Protein AF-D5BJ07-F1 (afdb_monomer_lite)

Sequence (112 aa):
MNLQNYYKAKQEPEVVVIPKTTYISVLGEGSPGTSIFYKKKKMMIQFSEKLQEVYDRTEEALEDHIVEIFYWYNEAETGFVDIGNFYTSVDLDLLNYRIAIRIPETITKEQI

Secondary structure (DSSP, 8-state):
--THHHHS--SS----PPPP-EEEEEEEES-TTSHHHHHHHHHHHHHHHHHHHHHTTSTT--S---EEEEEE--HHHH----GGGTTTSS-GGG-EEEEEEEE-TT--GGG-

Structure (mmCIF, N/CA/C/O backbone):
data_AF-D5BJ07-F1
#
_entry.id   AF-D5BJ07-F1
#
loop_
_atom_site.group_PDB
_atom_site.id
_atom_site.type_symbol
_atom_site.label_atom_id
_atom_site.label_alt_id
_atom_site.label_comp_id
_atom_site.label_asym_id
_atom_site.label_entity_id
_atom_site.label_seq_id
_atom_site.pdbx_PDB_ins_code
_atom_site.Cartn_x
_atom_site.Cartn_y
_atom_site.Cartn_z
_atom_site.occupancy
_atom_site.B_iso_or_equiv
_atom_site.auth_seq_id
_atom_site.auth_comp_id
_atom_site.auth_asym_id
_atom_site.auth_atom_id
_atom_site.pdbx_PDB_model_num
ATOM 1 N N . MET A 1 1 ? -6.836 -12.627 17.855 1.00 48.94 1 MET A N 1
ATOM 2 C CA . MET A 1 1 ? -5.522 -13.108 17.360 1.00 48.94 1 MET A CA 1
ATOM 3 C C . MET A 1 1 ? -4.608 -11.897 17.318 1.00 48.94 1 MET A C 1
ATOM 5 O O . MET A 1 1 ? -5.067 -10.876 16.841 1.00 48.94 1 MET A O 1
ATOM 9 N N . ASN A 1 2 ? -3.399 -11.957 17.879 1.00 54.22 2 ASN A N 1
ATOM 10 C CA . ASN A 1 2 ? -2.563 -10.764 18.050 1.00 54.22 2 ASN A CA 1
ATOM 11 C C . ASN A 1 2 ? -1.785 -10.445 16.757 1.00 54.22 2 ASN A C 1
ATOM 13 O O . ASN A 1 2 ? -0.870 -11.184 16.394 1.00 54.22 2 ASN A O 1
ATOM 17 N N . LEU A 1 3 ? -2.155 -9.360 16.070 1.00 65.06 3 LEU A N 1
ATOM 18 C CA . LEU A 1 3 ? -1.500 -8.884 14.843 1.00 65.06 3 LEU A CA 1
ATOM 19 C C . LEU A 1 3 ? -0.094 -8.327 15.073 1.00 65.06 3 LEU A C 1
ATOM 21 O O . LEU A 1 3 ? 0.642 -8.140 14.106 1.00 65.06 3 LEU A O 1
ATOM 25 N N . GLN A 1 4 ? 0.326 -8.134 16.329 1.00 63.69 4 GLN A N 1
ATOM 26 C CA . GLN A 1 4 ? 1.675 -7.66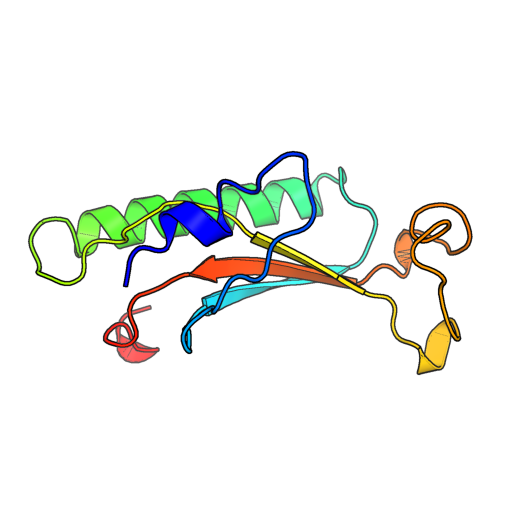0 16.637 1.00 63.69 4 GLN A CA 1
ATOM 27 C C . GLN A 1 4 ? 2.765 -8.517 15.993 1.00 63.69 4 GLN A C 1
ATOM 29 O O . GLN A 1 4 ? 3.809 -7.977 15.648 1.00 63.69 4 GLN A O 1
ATOM 34 N N . ASN A 1 5 ? 2.531 -9.816 15.790 1.00 72.50 5 ASN A N 1
ATOM 35 C CA . ASN A 1 5 ? 3.518 -10.693 15.162 1.00 72.50 5 ASN A CA 1
ATOM 36 C C . ASN A 1 5 ? 3.681 -10.425 13.657 1.00 72.50 5 ASN A C 1
ATOM 38 O O . ASN A 1 5 ? 4.75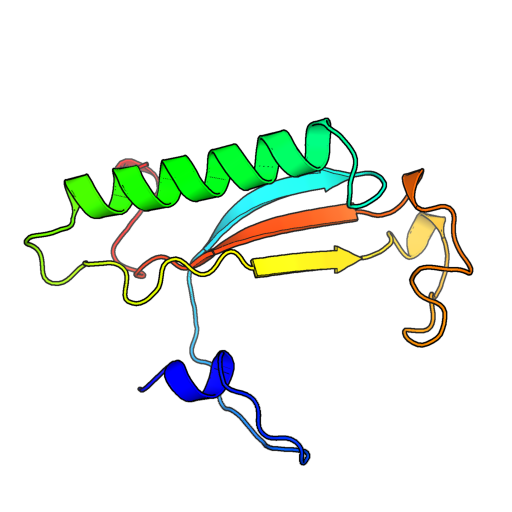4 -10.664 13.122 1.00 72.50 5 ASN A O 1
ATOM 42 N N . TYR A 1 6 ? 2.654 -9.909 12.971 1.00 82.25 6 TYR A N 1
ATOM 43 C CA . TYR A 1 6 ? 2.758 -9.551 11.552 1.00 82.25 6 TYR A CA 1
ATOM 44 C C . TYR A 1 6 ? 3.633 -8.307 11.348 1.00 82.25 6 TYR A C 1
ATOM 46 O O . TYR A 1 6 ? 4.472 -8.276 10.454 1.00 82.25 6 TYR A O 1
ATOM 54 N N . TYR A 1 7 ? 3.489 -7.303 12.217 1.00 83.88 7 TYR A N 1
ATOM 55 C CA . TYR A 1 7 ? 4.232 -6.042 12.113 1.00 83.88 7 TYR A CA 1
ATOM 56 C C . TYR A 1 7 ? 5.586 -6.040 12.844 1.00 83.88 7 TYR A C 1
ATOM 58 O O . TYR A 1 7 ? 6.343 -5.077 12.734 1.00 83.88 7 TYR A O 1
ATOM 66 N N . LYS A 1 8 ? 5.909 -7.099 13.598 1.00 83.69 8 LYS A N 1
ATOM 67 C CA . LYS A 1 8 ? 7.151 -7.231 14.379 1.00 83.69 8 LYS A CA 1
ATOM 68 C C . LYS A 1 8 ? 7.896 -8.509 14.005 1.00 83.69 8 LYS A C 1
ATOM 70 O O . LYS A 1 8 ? 8.113 -9.372 14.855 1.00 83.69 8 LYS A O 1
ATOM 75 N N . ALA A 1 9 ? 8.275 -8.606 12.734 1.00 83.69 9 ALA A N 1
ATOM 76 C CA . ALA A 1 9 ? 9.033 -9.744 12.236 1.00 83.69 9 ALA A CA 1
ATOM 77 C C . ALA A 1 9 ? 10.351 -9.935 13.010 1.00 83.69 9 ALA A C 1
ATOM 79 O O . ALA A 1 9 ? 11.039 -8.966 13.359 1.00 83.69 9 ALA A O 1
ATOM 80 N N . LYS A 1 10 ? 10.716 -11.192 13.262 1.00 86.81 10 LYS A N 1
ATOM 81 C CA . LYS A 1 10 ? 12.021 -11.565 13.824 1.00 86.81 10 LYS A CA 1
ATOM 82 C C . LYS A 1 10 ? 13.139 -11.428 12.786 1.00 86.81 10 LYS A C 1
ATOM 84 O O . LYS A 1 10 ? 12.902 -11.297 11.591 1.00 86.81 10 LYS A O 1
ATOM 89 N N . GLN A 1 11 ? 14.389 -11.495 13.252 1.00 91.06 11 GLN A N 1
ATOM 90 C CA . GLN A 1 11 ? 15.562 -11.535 12.364 1.00 91.06 11 GLN A CA 1
ATOM 91 C C . GLN A 1 11 ? 15.781 -12.904 11.695 1.00 91.06 11 GLN A C 1
ATOM 93 O O . GLN A 1 11 ? 16.613 -13.022 10.800 1.00 91.06 11 GLN A O 1
ATOM 98 N N . GLU A 1 12 ? 15.055 -13.933 12.125 1.00 92.25 12 GLU A N 1
ATOM 99 C CA . GLU A 1 12 ? 15.081 -15.278 11.552 1.00 92.25 12 GLU A CA 1
ATOM 100 C C . GLU A 1 12 ? 13.750 -15.585 10.844 1.00 92.25 12 GLU A C 1
ATOM 102 O O . GLU A 1 12 ? 12.724 -15.020 11.234 1.00 92.25 12 GLU A O 1
ATOM 107 N N . PRO A 1 13 ? 13.733 -16.466 9.822 1.00 91.12 13 PRO A N 1
ATOM 108 C CA . PRO A 1 13 ? 12.498 -16.838 9.140 1.00 91.12 13 PRO A CA 1
ATOM 109 C C . PRO A 1 13 ? 11.458 -17.402 10.110 1.00 91.12 13 PRO A C 1
ATOM 111 O O . PRO A 1 13 ? 11.754 -18.293 10.906 1.00 91.12 13 PRO A O 1
ATOM 114 N N . GLU A 1 14 ? 10.218 -16.932 10.000 1.00 89.19 14 GLU A N 1
ATOM 115 C CA . GLU A 1 14 ? 9.115 -17.400 10.832 1.00 89.19 14 GLU A CA 1
ATOM 116 C C . GLU A 1 14 ? 7.833 -17.613 10.026 1.00 89.19 14 GLU A C 1
ATOM 118 O O . GLU A 1 14 ? 7.595 -16.979 8.997 1.00 89.19 14 GLU A O 1
ATOM 123 N N . VAL A 1 15 ? 6.993 -18.530 10.510 1.00 88.69 15 VAL A N 1
ATOM 124 C CA . VAL A 1 15 ? 5.656 -18.757 9.961 1.00 88.69 15 VAL A CA 1
ATOM 125 C C . VAL A 1 15 ? 4.666 -17.922 10.762 1.00 88.69 15 VAL A C 1
ATOM 127 O O . VAL A 1 15 ? 4.431 -18.191 11.941 1.00 88.69 15 VAL A O 1
ATOM 130 N N . VAL A 1 16 ? 4.056 -16.934 10.109 1.00 87.12 16 VAL A N 1
ATOM 131 C CA . VAL A 1 16 ? 2.975 -16.119 10.676 1.00 87.12 16 VAL A CA 1
ATOM 132 C C . VAL A 1 16 ? 1.675 -16.458 9.960 1.00 87.12 16 VAL A C 1
ATOM 134 O O . VAL A 1 16 ? 1.615 -16.485 8.733 1.00 87.12 16 VAL A O 1
ATOM 137 N N . VAL A 1 17 ? 0.614 -16.705 10.726 1.00 84.06 17 VAL A N 1
ATOM 138 C CA . VAL A 1 17 ? -0.737 -16.868 10.181 1.00 84.06 17 VAL A CA 1
ATOM 139 C C . VAL A 1 17 ? -1.440 -15.520 10.253 1.00 84.06 17 VAL A C 1
ATOM 141 O O . VAL A 1 17 ? -1.661 -14.991 11.342 1.00 84.06 17 VAL A O 1
ATOM 144 N N . ILE A 1 18 ? -1.786 -14.971 9.093 1.00 82.81 18 ILE A N 1
ATOM 145 C CA . ILE A 1 18 ? -2.478 -13.687 8.980 1.00 82.81 18 ILE A CA 1
ATOM 146 C C . ILE A 1 18 ? -3.961 -13.978 8.710 1.00 82.81 18 ILE A C 1
ATOM 148 O O . ILE A 1 18 ? -4.270 -14.676 7.741 1.00 82.81 18 ILE A O 1
ATOM 152 N N . PRO A 1 19 ? -4.894 -13.499 9.553 1.00 78.81 19 PRO A N 1
ATOM 153 C CA . PRO A 1 19 ? -6.318 -13.694 9.313 1.00 78.81 19 PRO A CA 1
ATOM 154 C C . PRO A 1 19 ? -6.789 -12.862 8.114 1.00 78.81 19 PRO A C 1
ATOM 156 O O . PRO A 1 19 ? -6.137 -11.896 7.713 1.00 78.81 19 PRO A O 1
ATOM 159 N N . LYS A 1 20 ? -7.972 -13.198 7.586 1.00 84.94 20 LYS A N 1
ATOM 160 C CA . LYS A 1 20 ? -8.682 -12.352 6.618 1.00 84.94 20 LYS A CA 1
ATOM 161 C C . LYS A 1 20 ? -8.762 -10.914 7.141 1.00 84.94 20 LYS A C 1
ATOM 163 O O . LYS A 1 20 ? -8.947 -10.691 8.338 1.00 84.94 20 LYS A O 1
ATOM 168 N N . THR A 1 21 ? -8.583 -9.952 6.241 1.00 84.06 21 THR A N 1
ATOM 169 C CA . THR A 1 21 ? -8.564 -8.542 6.608 1.00 84.06 21 THR A CA 1
ATOM 170 C C . THR A 1 21 ? -9.184 -7.659 5.533 1.00 84.06 21 THR A C 1
ATOM 172 O O . THR A 1 21 ? -9.122 -7.982 4.345 1.00 84.06 21 THR A O 1
ATOM 175 N N . THR A 1 22 ? -9.737 -6.524 5.958 1.00 88.12 22 THR A N 1
ATOM 176 C CA . THR A 1 22 ? -10.279 -5.481 5.082 1.00 88.12 22 THR A CA 1
ATOM 177 C C . THR A 1 22 ? -9.323 -4.291 5.045 1.00 88.12 22 THR A C 1
ATOM 179 O O . THR A 1 22 ? -8.695 -3.948 6.048 1.00 88.12 22 THR A O 1
ATOM 182 N N . TYR A 1 23 ? -9.208 -3.663 3.875 1.00 90.81 23 TYR A N 1
ATOM 183 C CA . TYR A 1 23 ? -8.352 -2.504 3.647 1.00 90.81 23 TYR A CA 1
ATOM 184 C C . TYR A 1 23 ? -9.131 -1.358 3.009 1.00 90.81 23 TYR A C 1
ATOM 186 O O . TYR A 1 23 ? -9.873 -1.566 2.048 1.00 90.81 23 TYR A O 1
ATOM 194 N N . ILE A 1 24 ? -8.842 -0.136 3.450 1.00 92.31 24 ILE A N 1
ATOM 195 C CA . ILE A 1 24 ? -9.054 1.066 2.640 1.00 92.31 24 ILE A CA 1
ATOM 196 C C . ILE A 1 24 ? -7.742 1.346 1.929 1.00 92.31 24 ILE A C 1
ATOM 198 O O . ILE A 1 24 ? -6.672 1.289 2.536 1.00 92.31 24 ILE A O 1
ATOM 202 N N . SER A 1 25 ? -7.795 1.616 0.628 1.00 95.25 25 SER A N 1
ATOM 203 C CA . SER A 1 25 ? -6.571 1.811 -0.140 1.00 95.25 25 SER A CA 1
ATOM 204 C C . SER A 1 25 ? -6.739 2.727 -1.338 1.00 95.25 25 SER A C 1
ATOM 206 O O . SER A 1 25 ? -7.830 2.880 -1.884 1.00 95.25 25 SER A O 1
ATOM 208 N N . VAL A 1 26 ? -5.618 3.303 -1.765 1.00 97.00 26 VAL A N 1
ATOM 209 C CA . VAL A 1 26 ? -5.507 4.127 -2.965 1.00 97.00 26 VAL A CA 1
ATOM 210 C C . VAL A 1 26 ? -4.421 3.562 -3.874 1.00 97.00 26 VAL A C 1
ATOM 212 O O . VAL A 1 26 ? -3.329 3.206 -3.423 1.00 97.00 26 VAL A O 1
ATOM 215 N N . LEU A 1 27 ? -4.735 3.472 -5.165 1.00 97.81 27 LEU A N 1
ATOM 216 C CA . LEU A 1 27 ? -3.786 3.064 -6.195 1.00 97.81 27 LEU A CA 1
ATOM 217 C C . LEU A 1 27 ? -2.884 4.223 -6.611 1.00 97.81 27 LEU A C 1
ATOM 219 O O . LEU A 1 27 ? -3.253 5.402 -6.545 1.00 97.81 27 LEU A O 1
ATOM 223 N N . GLY A 1 28 ? -1.706 3.885 -7.105 1.00 96.75 28 GLY A N 1
ATOM 224 C CA . GLY A 1 28 ? -0.846 4.799 -7.822 1.00 96.75 28 GLY A CA 1
ATOM 225 C C . GLY A 1 28 ? 0.189 4.083 -8.658 1.00 96.75 28 GLY A C 1
ATOM 226 O O . GLY A 1 28 ? 0.278 2.860 -8.660 1.00 96.75 28 GLY A O 1
ATOM 227 N N . GLU A 1 29 ? 0.942 4.901 -9.366 1.00 96.56 29 GLU A N 1
ATOM 228 C CA . GLU A 1 29 ? 1.988 4.487 -10.279 1.00 96.56 29 GLU A CA 1
ATOM 229 C C . GLU A 1 29 ? 3.186 5.423 -10.121 1.00 96.56 29 GLU A C 1
ATOM 231 O O . GLU A 1 29 ? 3.065 6.524 -9.553 1.00 96.56 29 GLU A O 1
ATOM 236 N N . GLY A 1 30 ? 4.328 4.964 -10.609 1.00 94.19 30 GLY A N 1
ATOM 237 C CA . GLY A 1 30 ? 5.583 5.681 -10.598 1.00 94.19 30 GLY A CA 1
ATOM 238 C C . GLY A 1 30 ? 6.409 5.490 -9.330 1.00 94.19 30 GLY A C 1
ATOM 239 O O . GLY A 1 30 ? 6.021 4.831 -8.358 1.00 94.19 30 GLY A O 1
ATOM 240 N N . SER A 1 31 ? 7.576 6.132 -9.344 1.00 92.31 31 SER A N 1
ATOM 241 C CA . SER A 1 31 ? 8.607 5.941 -8.332 1.00 92.31 31 SER A CA 1
ATOM 242 C C . SER A 1 31 ? 8.154 6.306 -6.903 1.00 92.31 31 SER A C 1
ATOM 244 O O . SER A 1 31 ? 7.558 7.377 -6.675 1.00 92.31 31 SER A O 1
ATOM 246 N N . PRO A 1 32 ? 8.479 5.465 -5.897 1.00 88.88 32 PRO A N 1
ATOM 247 C CA . PRO A 1 32 ? 8.396 5.854 -4.498 1.00 88.88 32 PRO A CA 1
ATOM 248 C C . PRO A 1 32 ? 9.310 7.058 -4.248 1.00 88.88 32 PRO A C 1
ATOM 250 O O . PRO A 1 32 ? 10.447 7.110 -4.704 1.00 88.88 32 PRO A O 1
ATOM 253 N N . GLY A 1 33 ? 8.826 8.049 -3.503 1.00 89.38 33 GLY A N 1
ATOM 254 C CA . GLY A 1 33 ? 9.595 9.266 -3.217 1.00 89.38 33 GLY A CA 1
ATOM 255 C C . GLY A 1 33 ? 9.234 10.478 -4.081 1.00 89.38 33 GLY A C 1
ATOM 256 O O . GLY A 1 33 ? 9.719 11.579 -3.827 1.00 89.38 33 GLY A O 1
ATOM 257 N N . THR A 1 34 ? 8.327 10.321 -5.046 1.00 94.50 34 THR A N 1
ATOM 258 C CA . THR A 1 34 ? 7.729 11.456 -5.761 1.00 94.50 34 THR A CA 1
ATOM 259 C C . THR A 1 34 ? 6.777 12.259 -4.866 1.00 94.50 34 THR A C 1
ATOM 261 O O . THR A 1 34 ? 6.236 11.771 -3.867 1.00 94.50 34 THR A O 1
ATOM 264 N N . SER A 1 35 ? 6.510 13.512 -5.245 1.00 96.19 35 SER A N 1
ATOM 265 C CA . SER A 1 35 ? 5.548 14.371 -4.539 1.00 96.19 35 SER A CA 1
ATOM 266 C C . SER A 1 35 ? 4.134 13.776 -4.528 1.00 96.19 35 SER A C 1
ATOM 268 O O . SER A 1 35 ? 3.431 13.874 -3.522 1.00 96.19 35 SER A O 1
ATOM 270 N N . ILE A 1 36 ? 3.731 13.112 -5.616 1.00 95.50 36 ILE A N 1
ATOM 271 C CA . ILE A 1 36 ? 2.432 12.439 -5.739 1.00 95.50 36 ILE A CA 1
ATOM 272 C C . ILE A 1 36 ? 2.344 11.265 -4.763 1.00 95.50 36 ILE A C 1
ATOM 274 O O . ILE A 1 36 ? 1.354 11.161 -4.033 1.00 95.50 36 ILE A O 1
ATOM 278 N N . PHE A 1 37 ? 3.383 10.429 -4.693 1.00 96.69 37 PHE A N 1
ATOM 279 C CA . PHE A 1 37 ? 3.458 9.328 -3.735 1.00 96.69 37 PHE A CA 1
ATOM 280 C C . PHE A 1 37 ? 3.321 9.835 -2.292 1.00 96.69 37 PHE A C 1
ATOM 282 O O . PHE A 1 37 ? 2.450 9.378 -1.547 1.00 96.69 37 PHE A O 1
ATOM 289 N N . TYR A 1 38 ? 4.110 10.845 -1.904 1.00 96.44 38 TYR A N 1
ATOM 290 C CA . TYR A 1 38 ? 4.042 11.412 -0.554 1.00 96.44 38 TYR A CA 1
ATOM 291 C C . TYR A 1 38 ? 2.699 12.075 -0.251 1.00 96.44 38 TYR A C 1
ATOM 293 O O . TYR A 1 38 ? 2.205 11.967 0.873 1.00 96.44 38 TYR A O 1
ATOM 301 N N . LYS A 1 39 ? 2.069 12.716 -1.242 1.00 97.00 39 LYS A N 1
ATOM 302 C CA . LYS A 1 39 ? 0.727 13.288 -1.091 1.00 97.00 39 LYS A CA 1
ATOM 303 C C . LYS A 1 39 ? -0.310 12.201 -0.809 1.00 97.00 39 LYS A C 1
ATOM 305 O O . LYS A 1 39 ? -1.102 12.365 0.117 1.00 97.00 39 LYS A O 1
ATOM 310 N N . LYS A 1 40 ? -0.282 11.085 -1.546 1.00 97.38 40 LYS A N 1
ATOM 311 C CA . LYS A 1 40 ? -1.178 9.939 -1.309 1.00 97.38 40 LYS A CA 1
ATOM 312 C C . LYS A 1 40 ? -0.920 9.295 0.052 1.00 97.38 40 LYS A C 1
ATOM 314 O O . LYS A 1 40 ? -1.867 9.055 0.792 1.00 97.38 40 LYS A O 1
ATOM 319 N N . LYS A 1 41 ? 0.347 9.093 0.430 1.00 95.94 41 LYS A N 1
ATOM 320 C CA . LYS A 1 41 ? 0.709 8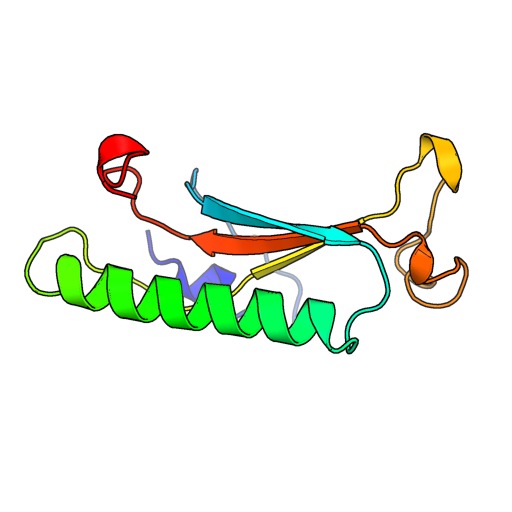.566 1.754 1.00 95.94 41 LYS A CA 1
ATOM 321 C C . LYS A 1 41 ? 0.185 9.462 2.878 1.00 95.94 41 LYS A C 1
ATOM 323 O O . LYS A 1 41 ? -0.464 8.970 3.794 1.00 95.94 41 LYS A O 1
ATOM 328 N N . LYS A 1 42 ? 0.409 10.778 2.787 1.00 96.12 42 LYS A N 1
ATOM 329 C CA . LYS A 1 42 ? -0.089 11.750 3.772 1.00 96.12 42 LYS A CA 1
ATOM 330 C C . LYS A 1 42 ? -1.614 11.741 3.859 1.00 96.12 42 LYS A C 1
ATOM 332 O O . LYS A 1 42 ? -2.148 11.764 4.958 1.00 96.12 42 LYS A O 1
ATOM 337 N N . MET A 1 43 ? -2.301 11.668 2.719 1.00 95.94 43 MET A N 1
ATOM 338 C CA . MET A 1 43 ? -3.759 11.557 2.672 1.00 95.94 43 MET A CA 1
ATOM 339 C C . MET A 1 43 ? -4.256 10.306 3.409 1.00 95.94 43 MET A C 1
ATOM 341 O O . MET A 1 43 ? -5.191 10.413 4.192 1.00 95.94 43 MET A O 1
ATOM 345 N N . MET A 1 44 ? -3.619 9.148 3.206 1.00 95.19 44 MET A N 1
ATOM 346 C CA . MET A 1 44 ? -3.995 7.906 3.894 1.00 95.19 44 MET A CA 1
ATOM 347 C C . MET A 1 44 ? -3.765 7.978 5.408 1.00 95.19 44 MET A C 1
ATOM 349 O O . MET A 1 44 ? -4.607 7.504 6.163 1.00 95.19 44 MET A O 1
ATOM 353 N N . ILE A 1 45 ? -2.674 8.613 5.853 1.00 92.88 45 ILE A N 1
ATOM 354 C CA . ILE A 1 45 ? -2.411 8.858 7.283 1.00 92.88 45 ILE A CA 1
ATOM 355 C C . ILE A 1 45 ? -3.514 9.738 7.878 1.00 92.88 45 ILE A C 1
ATOM 357 O O . ILE A 1 45 ? -4.164 9.340 8.836 1.00 92.88 45 ILE A O 1
ATOM 361 N N . GLN A 1 46 ? -3.789 10.886 7.255 1.00 93.25 46 GLN A N 1
ATOM 362 C CA . GLN A 1 46 ? -4.824 11.815 7.721 1.00 93.25 46 GLN A CA 1
ATOM 363 C C . GLN A 1 46 ? -6.220 11.190 7.715 1.00 93.25 46 GLN A C 1
ATOM 365 O O . GLN A 1 46 ? -7.055 11.513 8.554 1.00 93.25 46 GLN A O 1
ATOM 370 N N . PHE A 1 47 ? -6.496 10.318 6.746 1.00 90.62 47 PHE A N 1
ATOM 371 C CA . PHE A 1 47 ? -7.740 9.568 6.708 1.00 90.62 47 PHE A CA 1
ATOM 372 C C . PHE A 1 47 ? -7.813 8.570 7.870 1.00 90.62 47 PHE A C 1
ATOM 374 O O . PHE A 1 47 ? -8.838 8.513 8.535 1.00 90.62 47 PHE A O 1
ATOM 381 N N . SER A 1 48 ? -6.734 7.831 8.152 1.00 88.38 48 SER 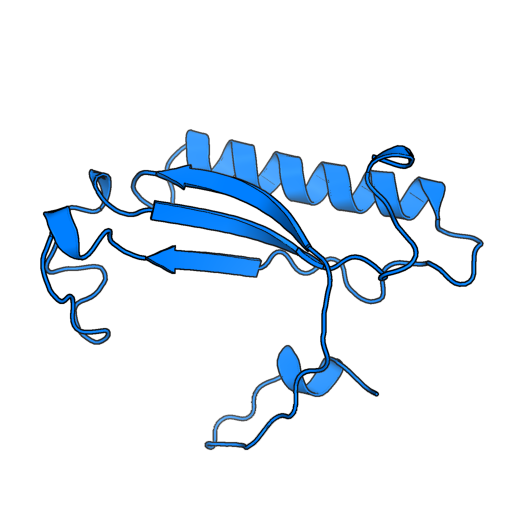A N 1
ATOM 382 C CA . SER A 1 48 ? -6.673 6.902 9.289 1.00 88.38 48 SER A CA 1
ATOM 383 C C . SER A 1 48 ? -6.885 7.611 10.628 1.00 88.38 48 SER A C 1
ATOM 385 O O . SER A 1 48 ? -7.662 7.128 11.444 1.00 88.38 48 SER A O 1
ATOM 387 N N . GLU A 1 49 ? -6.260 8.775 10.821 1.00 88.25 49 GLU A N 1
ATOM 388 C CA . GLU A 1 49 ? -6.434 9.614 12.016 1.00 88.25 49 GLU A CA 1
ATOM 389 C C . GLU A 1 49 ? -7.895 10.057 12.182 1.00 88.25 49 GLU A C 1
ATOM 391 O O . GLU A 1 49 ? -8.483 9.888 13.245 1.00 88.25 49 GLU A O 1
ATOM 396 N N . LYS A 1 50 ? -8.525 10.556 11.113 1.00 87.94 50 LYS A N 1
ATOM 397 C CA . LYS A 1 50 ? -9.939 10.959 11.154 1.00 87.94 50 LYS A CA 1
ATOM 398 C C . LYS A 1 50 ? -10.883 9.789 11.379 1.00 87.94 50 LYS A C 1
ATOM 400 O O . LYS A 1 50 ? -11.880 9.935 12.076 1.00 87.94 50 LYS A O 1
ATOM 405 N N . LEU A 1 51 ? -10.595 8.644 10.763 1.00 85.31 51 LEU A N 1
ATOM 406 C CA . LEU A 1 51 ? -11.373 7.432 10.973 1.00 85.31 51 LEU A CA 1
ATOM 407 C C . LEU A 1 51 ? -11.308 7.052 12.455 1.00 85.31 51 LEU A C 1
ATOM 409 O O . LEU A 1 51 ? -12.343 6.840 13.072 1.00 85.31 51 LEU A O 1
ATOM 413 N N . GLN A 1 52 ? -10.119 7.089 13.057 1.00 82.31 52 GLN A N 1
ATOM 414 C CA . GLN A 1 52 ? -9.956 6.856 14.488 1.00 82.31 52 GLN A CA 1
ATOM 415 C C . GLN A 1 52 ? -10.809 7.798 15.333 1.00 82.31 52 GLN A C 1
ATOM 417 O O . GLN A 1 52 ? -11.549 7.315 16.177 1.00 82.31 52 GLN A O 1
ATOM 422 N N . GLU A 1 53 ? -10.780 9.108 15.073 1.00 83.50 53 GLU A N 1
ATOM 423 C CA . GLU A 1 53 ? -11.586 10.090 15.818 1.00 83.50 53 GLU A CA 1
ATOM 424 C C . GLU A 1 53 ? -13.089 9.755 15.811 1.00 83.50 53 GLU A C 1
ATOM 426 O O . GLU A 1 53 ? -13.782 9.984 16.804 1.00 83.50 53 GLU A O 1
ATOM 431 N N . VAL A 1 54 ? -13.598 9.194 14.707 1.00 80.12 54 VAL A N 1
ATOM 432 C CA . VAL A 1 54 ? -15.003 8.773 14.579 1.00 80.12 54 VAL A CA 1
ATOM 433 C C . VAL A 1 54 ? -15.298 7.520 15.412 1.00 80.12 54 VAL A C 1
ATOM 435 O O . VAL A 1 54 ? -16.376 7.426 16.002 1.00 80.12 54 VAL A O 1
ATOM 438 N N . TYR A 1 55 ? -14.352 6.581 15.496 1.00 77.19 55 TYR A N 1
ATOM 439 C CA . TYR A 1 55 ? -14.541 5.271 16.135 1.00 77.19 55 TYR A CA 1
ATOM 440 C C . TYR A 1 55 ? -13.912 5.142 17.533 1.00 77.19 55 TYR A C 1
ATOM 442 O O . TYR A 1 55 ? -14.108 4.113 18.183 1.00 77.19 55 TYR A O 1
ATOM 450 N N . ASP A 1 56 ? -13.247 6.185 18.045 1.00 65.75 56 ASP A N 1
ATOM 451 C CA . ASP A 1 56 ? -12.373 6.196 19.239 1.00 65.75 56 ASP A CA 1
ATOM 452 C C . ASP A 1 56 ? -13.060 5.878 20.586 1.00 65.75 56 ASP A C 1
ATOM 454 O O . ASP A 1 56 ? -12.485 6.024 21.664 1.00 65.75 56 ASP A O 1
ATOM 458 N N . ARG A 1 57 ? -14.332 5.473 20.560 1.00 56.50 57 ARG A N 1
ATOM 459 C CA . ARG A 1 57 ? -15.147 5.117 21.735 1.00 56.50 57 ARG A CA 1
ATOM 460 C C . ARG A 1 57 ? -16.072 3.928 21.480 1.00 56.50 57 ARG A C 1
ATOM 462 O O . ARG A 1 57 ? -17.062 3.751 22.187 1.00 56.50 57 ARG A O 1
ATOM 469 N N . THR A 1 58 ? -15.763 3.139 20.460 1.00 60.09 58 THR A N 1
ATOM 470 C CA . THR A 1 58 ? -16.506 1.941 20.063 1.00 60.09 58 THR A CA 1
ATOM 471 C C . THR A 1 58 ? -15.591 0.719 20.155 1.00 60.09 58 THR A C 1
ATOM 473 O O . THR A 1 58 ? -14.371 0.860 20.225 1.00 60.09 58 THR A O 1
ATOM 476 N N . GLU A 1 59 ? -16.151 -0.491 20.130 1.00 57.44 59 GLU A N 1
ATOM 477 C CA . GLU A 1 59 ? -15.367 -1.737 20.009 1.00 57.44 59 GLU A CA 1
ATOM 478 C C . GLU A 1 59 ? -14.607 -1.842 18.661 1.00 57.44 59 GLU A C 1
ATOM 480 O O . GLU A 1 59 ? -13.910 -2.821 18.418 1.00 57.44 59 GLU A O 1
ATOM 485 N N . GLU A 1 60 ? -14.724 -0.829 17.792 1.00 60.78 60 GLU A N 1
ATOM 486 C CA . GLU A 1 60 ? -14.220 -0.777 16.415 1.00 60.78 60 GLU A CA 1
ATOM 487 C C . GLU A 1 60 ? -12.996 0.142 16.253 1.00 60.78 60 GLU A C 1
ATOM 489 O O . GLU A 1 60 ? -12.638 0.513 15.134 1.00 60.78 60 GLU A O 1
ATOM 494 N N . ALA A 1 61 ? -12.351 0.537 17.356 1.00 61.69 61 ALA A N 1
ATOM 495 C CA . ALA A 1 61 ? -11.110 1.308 17.312 1.00 61.69 61 ALA A CA 1
ATOM 496 C C . ALA A 1 61 ? -10.056 0.598 16.438 1.00 61.69 61 ALA A C 1
ATOM 498 O O . ALA A 1 61 ? -9.892 -0.624 16.516 1.00 61.69 61 ALA A O 1
ATOM 499 N N . LEU A 1 62 ? -9.330 1.349 15.601 1.00 66.25 62 LEU A N 1
ATOM 500 C CA . LEU A 1 62 ? -8.277 0.761 14.775 1.00 66.25 62 LEU A CA 1
ATOM 501 C C . LEU A 1 62 ? -7.150 0.280 15.696 1.00 66.25 62 LEU A C 1
ATOM 503 O O . LEU A 1 62 ? -6.624 1.053 16.493 1.00 66.25 62 LEU A O 1
ATOM 507 N N . GLU A 1 63 ? -6.778 -0.999 15.587 1.00 62.84 63 GLU A N 1
ATOM 508 C CA . GLU A 1 63 ? -5.724 -1.576 16.434 1.00 62.84 63 GLU A CA 1
ATOM 509 C C . GLU A 1 63 ? -4.344 -0.957 16.148 1.00 62.84 63 GLU A C 1
ATOM 511 O O . GLU A 1 63 ? -3.534 -0.867 17.064 1.00 62.84 63 GLU A O 1
ATOM 516 N N . ASP A 1 64 ? -4.087 -0.502 14.913 1.00 67.38 64 ASP A N 1
ATOM 517 C CA . ASP A 1 64 ? -2.802 0.066 14.489 1.00 67.38 64 ASP A CA 1
ATOM 518 C C . ASP A 1 64 ? -2.960 1.034 13.289 1.00 67.38 64 ASP A C 1
ATOM 520 O O . ASP A 1 64 ? -3.599 0.709 12.288 1.00 67.38 64 ASP A O 1
ATOM 524 N N . HIS A 1 65 ? -2.302 2.204 13.327 1.00 74.56 65 HIS A N 1
ATOM 525 C CA . HIS A 1 65 ? -2.259 3.193 12.223 1.00 74.56 65 HIS A CA 1
ATOM 526 C C . HIS A 1 65 ? -1.186 2.883 11.166 1.00 74.56 65 HIS A C 1
ATOM 528 O O . HIS A 1 65 ? -0.537 3.778 10.612 1.00 74.56 65 HIS A O 1
ATOM 534 N N . ILE A 1 66 ? -0.932 1.601 10.916 1.00 86.75 66 ILE A N 1
ATOM 535 C CA . ILE A 1 66 ? 0.152 1.188 10.029 1.00 86.75 66 ILE A CA 1
ATOM 536 C C . ILE A 1 66 ? -0.286 1.369 8.575 1.00 86.75 66 ILE A C 1
ATOM 538 O O . ILE A 1 66 ? -1.273 0.797 8.116 1.00 86.75 66 ILE A O 1
ATOM 542 N N . VAL A 1 67 ? 0.483 2.175 7.842 1.00 91.69 67 VAL A N 1
ATOM 543 C CA . VAL A 1 67 ? 0.341 2.321 6.393 1.00 91.69 67 VAL A CA 1
ATOM 544 C C . VAL A 1 67 ? 1.167 1.242 5.710 1.00 91.69 67 VAL A C 1
ATOM 546 O O . VAL A 1 67 ? 2.398 1.272 5.753 1.00 91.69 67 VAL A O 1
ATOM 549 N N . GLU A 1 68 ? 0.483 0.326 5.040 1.00 92.81 68 GLU A N 1
ATOM 550 C CA . GLU A 1 68 ? 1.088 -0.711 4.212 1.00 92.81 68 GLU A CA 1
ATOM 551 C C . GLU A 1 68 ? 1.187 -0.220 2.765 1.00 92.81 68 GLU A C 1
ATOM 553 O O . GLU A 1 68 ? 0.317 0.505 2.272 1.00 92.81 68 GLU A O 1
ATOM 558 N N . ILE A 1 69 ? 2.266 -0.590 2.075 1.00 95.62 69 ILE A N 1
ATOM 559 C CA . ILE A 1 69 ? 2.442 -0.261 0.661 1.00 95.62 69 ILE A CA 1
ATOM 560 C C . ILE A 1 69 ? 2.845 -1.519 -0.087 1.00 95.62 69 ILE A C 1
ATOM 562 O O . ILE A 1 69 ? 3.883 -2.113 0.195 1.00 95.62 69 ILE A O 1
ATOM 566 N N . PHE A 1 70 ? 2.013 -1.899 -1.047 1.00 94.88 70 PHE A N 1
ATOM 567 C CA . PHE A 1 70 ? 2.249 -3.036 -1.925 1.00 94.88 70 PHE A CA 1
ATOM 568 C C . PHE A 1 70 ? 2.734 -2.517 -3.268 1.00 94.88 70 PHE A C 1
ATOM 570 O O . PHE A 1 70 ? 2.103 -1.617 -3.820 1.00 94.88 70 PHE A O 1
ATOM 577 N N . TYR A 1 71 ? 3.820 -3.085 -3.782 1.00 95.69 71 TYR A N 1
ATOM 578 C CA . TYR A 1 71 ? 4.433 -2.708 -5.052 1.00 95.69 71 TYR A CA 1
ATOM 579 C C . TYR A 1 71 ? 4.394 -3.884 -6.020 1.00 95.69 71 TYR A C 1
ATOM 581 O O . TYR A 1 71 ? 4.609 -5.023 -5.608 1.00 95.69 71 TYR A O 1
ATOM 589 N N . TRP A 1 72 ? 4.140 -3.615 -7.296 1.00 95.88 72 TRP A N 1
ATOM 590 C CA . TRP A 1 72 ? 4.229 -4.620 -8.352 1.00 95.88 72 TRP A CA 1
ATOM 591 C C . TRP A 1 72 ? 4.492 -3.962 -9.706 1.00 95.88 72 TRP A C 1
ATOM 593 O O . TRP A 1 72 ? 4.211 -2.781 -9.902 1.00 95.88 72 TRP A O 1
ATOM 603 N N . TYR A 1 73 ? 4.989 -4.748 -10.655 1.00 95.81 73 TYR A N 1
ATOM 604 C CA . TYR A 1 73 ? 4.945 -4.401 -12.072 1.00 95.81 73 TYR A CA 1
ATOM 605 C C . TYR A 1 73 ? 3.861 -5.222 -12.759 1.00 95.81 73 TYR A C 1
ATOM 607 O O . TYR A 1 73 ? 3.552 -6.338 -12.333 1.00 95.81 73 TYR A O 1
ATOM 615 N N . ASN A 1 74 ? 3.258 -4.666 -13.808 1.00 94.94 74 ASN A N 1
ATOM 616 C CA . ASN A 1 74 ? 2.349 -5.428 -14.649 1.00 94.94 74 ASN A CA 1
ATOM 617 C C . ASN A 1 74 ? 3.169 -6.395 -15.514 1.00 94.94 74 ASN A C 1
ATOM 619 O O . ASN A 1 74 ? 3.808 -5.977 -16.475 1.00 94.94 74 ASN A O 1
ATOM 623 N N . GLU A 1 75 ? 3.134 -7.688 -15.188 1.00 93.88 75 GLU A N 1
ATOM 624 C CA . GLU A 1 75 ? 3.913 -8.716 -15.891 1.00 93.88 75 GLU A CA 1
ATOM 625 C C . GLU A 1 75 ? 3.611 -8.760 -17.399 1.00 93.88 75 GLU A C 1
ATOM 627 O O . GLU A 1 75 ? 4.506 -9.037 -18.194 1.00 93.88 75 GLU A O 1
ATOM 632 N N . ALA A 1 76 ? 2.388 -8.412 -17.820 1.00 95.06 76 ALA A N 1
ATOM 633 C CA . ALA A 1 76 ? 2.039 -8.331 -19.239 1.00 95.06 76 ALA A CA 1
ATOM 634 C C . ALA A 1 76 ? 2.794 -7.215 -19.992 1.00 95.06 76 ALA A C 1
ATOM 636 O O . ALA A 1 76 ? 2.938 -7.294 -21.210 1.00 95.06 76 ALA A O 1
ATOM 637 N N . GLU A 1 77 ? 3.265 -6.185 -19.284 1.00 93.44 77 GLU A N 1
ATOM 638 C CA . GLU A 1 77 ? 3.974 -5.030 -19.848 1.00 93.44 77 GLU A CA 1
ATOM 639 C C . GLU A 1 77 ? 5.492 -5.146 -19.675 1.00 93.44 77 GLU A C 1
ATOM 641 O O . GLU A 1 77 ? 6.245 -4.817 -20.589 1.00 93.44 77 GLU A O 1
ATOM 646 N N . THR A 1 78 ? 5.952 -5.627 -18.516 1.00 93.69 78 THR A N 1
ATOM 647 C CA . THR A 1 78 ? 7.376 -5.628 -18.142 1.00 93.69 78 THR A CA 1
ATOM 648 C C . THR A 1 78 ? 8.027 -7.009 -18.183 1.00 93.69 78 THR A C 1
ATOM 650 O O . THR A 1 78 ? 9.245 -7.112 -18.055 1.00 93.69 78 THR A O 1
ATOM 653 N N . GLY A 1 79 ? 7.238 -8.078 -18.325 1.00 93.50 79 GLY A N 1
ATOM 654 C CA . GLY A 1 79 ? 7.685 -9.446 -18.069 1.00 93.50 79 GLY A CA 1
ATOM 655 C C . GLY A 1 79 ? 7.952 -9.714 -16.583 1.00 93.50 79 GLY A C 1
ATOM 656 O O . GLY A 1 79 ? 7.627 -8.899 -15.713 1.00 93.50 79 GLY A O 1
ATOM 657 N N . PHE A 1 80 ? 8.545 -10.876 -16.295 1.00 93.56 80 PHE A N 1
ATOM 658 C CA . PHE A 1 80 ? 8.923 -11.274 -14.938 1.00 93.56 80 PHE A CA 1
ATOM 659 C C . PHE A 1 80 ? 10.020 -10.362 -14.375 1.00 93.56 80 PHE A C 1
ATOM 661 O O . PHE A 1 80 ? 11.072 -10.188 -14.993 1.00 93.56 80 PHE A O 1
ATOM 668 N N . VAL A 1 81 ? 9.797 -9.847 -13.164 1.00 92.62 81 VAL A N 1
ATOM 669 C CA . VAL A 1 81 ? 10.765 -9.027 -12.428 1.00 92.62 81 VAL A CA 1
ATOM 670 C C . VAL A 1 81 ? 11.190 -9.769 -11.167 1.00 92.62 81 VAL A C 1
ATOM 672 O O . VAL A 1 81 ? 10.385 -10.001 -10.266 1.00 92.62 81 VAL A O 1
ATOM 675 N N . ASP A 1 82 ? 12.470 -10.127 -11.101 1.00 93.06 82 ASP A N 1
ATOM 676 C CA . ASP A 1 82 ? 13.045 -10.782 -9.929 1.00 93.06 82 ASP A CA 1
ATOM 677 C C . ASP A 1 82 ? 13.111 -9.823 -8.731 1.00 93.06 82 ASP A C 1
ATOM 679 O O . ASP A 1 82 ? 13.515 -8.662 -8.862 1.00 93.06 82 ASP A O 1
ATOM 683 N N . ILE A 1 83 ? 12.763 -10.322 -7.542 1.00 88.56 83 ILE A N 1
ATOM 684 C CA . ILE A 1 83 ? 12.714 -9.512 -6.320 1.00 88.56 83 ILE A CA 1
ATOM 685 C C . ILE A 1 83 ? 14.077 -8.900 -5.953 1.00 88.56 83 ILE A C 1
ATOM 687 O O . ILE A 1 83 ? 14.124 -7.792 -5.421 1.00 88.56 83 ILE A O 1
ATOM 691 N N . GLY A 1 84 ? 15.190 -9.566 -6.280 1.00 91.50 84 GLY A N 1
ATOM 692 C CA . GLY A 1 84 ? 16.544 -9.072 -6.02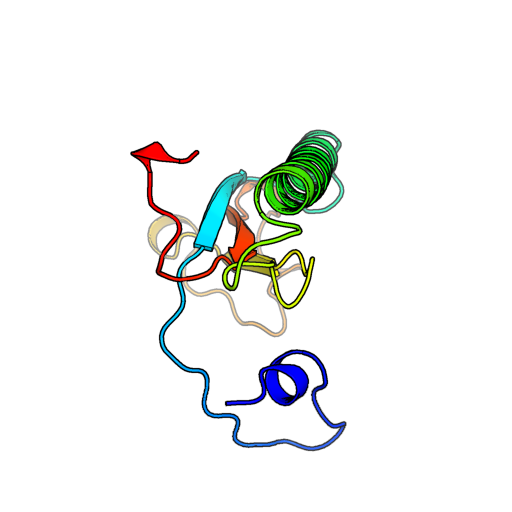7 1.00 91.50 84 GLY A CA 1
ATOM 693 C C . GLY A 1 84 ? 16.918 -7.847 -6.867 1.00 91.50 84 GLY A C 1
ATOM 694 O O . GLY A 1 84 ? 17.783 -7.074 -6.462 1.00 91.50 84 GLY A O 1
ATOM 695 N N . ASN A 1 85 ? 16.232 -7.630 -7.994 1.00 89.38 85 ASN A N 1
ATOM 696 C CA . ASN A 1 85 ? 16.474 -6.521 -8.923 1.00 89.38 85 ASN A CA 1
ATOM 697 C C . ASN A 1 85 ? 15.247 -5.611 -9.100 1.00 89.38 85 ASN A C 1
ATOM 699 O O . ASN A 1 85 ? 15.165 -4.842 -10.064 1.00 89.38 85 ASN A O 1
ATOM 703 N N . PHE A 1 86 ? 14.280 -5.703 -8.186 1.00 91.44 86 PHE A N 1
ATOM 704 C CA . PHE A 1 86 ? 12.957 -5.096 -8.328 1.00 91.44 86 PHE A CA 1
ATOM 705 C C . PHE A 1 86 ? 12.993 -3.574 -8.556 1.00 91.44 86 PHE A C 1
ATOM 707 O O . PHE A 1 86 ? 12.209 -3.036 -9.333 1.00 91.44 86 PHE A O 1
ATOM 714 N N . TYR A 1 87 ? 13.934 -2.873 -7.920 1.00 87.88 87 TYR A N 1
ATOM 715 C CA . TYR A 1 87 ? 14.063 -1.413 -8.023 1.00 87.88 87 TYR A CA 1
ATOM 716 C C . TYR A 1 87 ? 15.138 -0.945 -9.014 1.00 87.88 87 TYR A C 1
ATOM 718 O O . TYR A 1 87 ? 15.431 0.246 -9.068 1.00 87.88 87 TYR A O 1
ATOM 726 N N . THR A 1 88 ? 15.777 -1.862 -9.743 1.00 91.12 88 THR A N 1
ATOM 727 C CA . THR A 1 88 ? 16.976 -1.550 -10.541 1.00 91.12 88 THR A CA 1
ATOM 728 C C . THR A 1 88 ? 16.894 -1.999 -11.994 1.00 91.12 88 THR A C 1
ATOM 730 O O . THR A 1 88 ? 17.600 -1.442 -12.829 1.00 91.12 88 THR A O 1
ATOM 733 N N . SER A 1 89 ? 16.068 -3.000 -12.306 1.00 90.06 89 SER A N 1
ATOM 734 C CA . SER A 1 89 ? 16.003 -3.606 -13.645 1.00 90.06 89 SER A CA 1
ATOM 735 C C . SER A 1 89 ? 14.920 -3.026 -14.557 1.00 90.06 89 SER A C 1
ATOM 737 O O . SER A 1 89 ? 15.050 -3.113 -15.776 1.00 90.06 89 SER A O 1
ATOM 739 N N . VAL A 1 90 ? 13.879 -2.423 -13.984 1.00 92.69 90 VAL A N 1
ATOM 740 C CA . VAL A 1 90 ? 12.739 -1.843 -14.704 1.00 92.69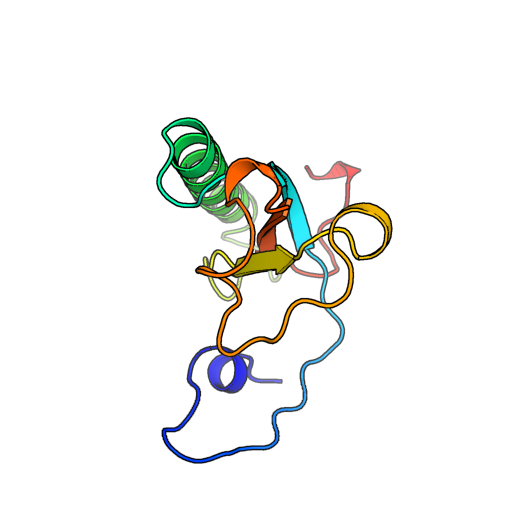 90 VAL A CA 1
ATOM 741 C C . VAL A 1 90 ? 12.608 -0.377 -14.316 1.00 92.69 90 VAL A C 1
ATOM 743 O O . VAL A 1 90 ? 12.933 0.003 -13.190 1.00 92.69 90 VAL A O 1
ATOM 746 N N . ASP A 1 91 ? 12.156 0.445 -15.261 1.00 93.44 91 ASP A N 1
ATOM 747 C CA . ASP A 1 91 ? 11.865 1.849 -14.997 1.00 93.44 91 ASP A CA 1
ATOM 748 C C . ASP A 1 91 ? 10.798 1.975 -13.897 1.00 93.44 91 ASP A C 1
ATOM 750 O O . ASP A 1 91 ? 9.706 1.408 -13.997 1.00 93.44 91 ASP A O 1
ATOM 754 N N . LEU A 1 92 ? 11.117 2.731 -12.845 1.00 94.06 92 LEU A N 1
ATOM 755 C CA . LEU A 1 92 ? 10.219 2.953 -11.715 1.00 94.06 92 LEU A CA 1
ATOM 756 C C . LEU A 1 92 ? 8.968 3.739 -12.114 1.00 94.06 92 LEU A C 1
ATOM 758 O O . LEU A 1 92 ? 7.989 3.701 -11.373 1.00 94.06 92 LEU A O 1
ATOM 762 N N . ASP A 1 93 ? 8.960 4.408 -13.268 1.00 93.25 93 ASP A N 1
ATOM 763 C CA . ASP A 1 93 ? 7.757 5.040 -13.812 1.00 93.25 93 ASP A CA 1
ATOM 764 C C . ASP A 1 93 ? 6.664 4.014 -14.168 1.00 93.25 93 ASP A C 1
ATOM 766 O O . ASP A 1 93 ? 5.480 4.344 -14.130 1.00 93.25 93 ASP A O 1
ATOM 770 N N . LEU A 1 94 ? 7.036 2.750 -14.408 1.00 95.12 94 LEU A N 1
ATOM 771 C CA . LEU A 1 94 ? 6.108 1.632 -14.640 1.00 95.12 94 LEU A CA 1
ATOM 772 C C . LEU A 1 94 ? 5.679 0.924 -13.345 1.00 95.12 94 LEU A C 1
ATOM 774 O O . LEU A 1 94 ? 4.865 -0.007 -13.371 1.00 95.12 94 LEU A O 1
ATOM 778 N N . LEU A 1 95 ? 6.244 1.319 -12.201 1.00 96.12 95 LEU A N 1
ATOM 779 C CA . LEU A 1 95 ? 5.947 0.675 -10.932 1.00 96.12 95 LEU A CA 1
ATOM 780 C C . LEU A 1 95 ? 4.527 1.017 -10.498 1.00 96.12 95 LEU A C 1
ATOM 782 O O . LEU A 1 95 ? 4.179 2.182 -10.333 1.00 96.12 95 LEU A O 1
ATOM 786 N N . ASN A 1 96 ? 3.722 -0.001 -10.229 1.00 97.12 96 ASN A N 1
ATOM 787 C CA . ASN A 1 96 ? 2.413 0.166 -9.626 1.00 97.12 96 ASN A CA 1
ATOM 788 C C . ASN A 1 96 ? 2.524 0.025 -8.108 1.00 97.12 96 ASN A C 1
ATOM 790 O O . ASN A 1 96 ? 3.309 -0.775 -7.589 1.00 97.12 96 ASN A O 1
ATOM 794 N N . TYR A 1 97 ? 1.705 0.782 -7.382 1.00 97.31 97 TYR A N 1
ATOM 795 C CA . TYR A 1 97 ? 1.592 0.640 -5.940 1.00 97.31 97 TYR A CA 1
ATOM 796 C C . TYR A 1 97 ? 0.171 0.805 -5.413 1.00 97.31 97 TYR A C 1
ATOM 798 O O . TYR A 1 97 ? -0.684 1.488 -5.981 1.00 97.31 97 TYR A O 1
ATOM 806 N N . ARG A 1 98 ? -0.067 0.208 -4.247 1.00 97.81 98 ARG A N 1
ATOM 807 C CA . ARG A 1 98 ? -1.274 0.376 -3.439 1.00 97.81 98 ARG A CA 1
ATOM 808 C C . ARG A 1 98 ? -0.858 0.803 -2.046 1.00 97.81 98 ARG A C 1
ATOM 810 O O . ARG A 1 98 ? -0.196 0.041 -1.353 1.00 97.81 98 ARG A O 1
ATOM 817 N N . ILE A 1 99 ? -1.280 1.994 -1.636 1.00 97.44 99 ILE A N 1
ATOM 818 C CA . ILE A 1 99 ? -1.135 2.457 -0.253 1.00 97.44 99 ILE A CA 1
ATOM 819 C C . ILE A 1 99 ? -2.416 2.080 0.479 1.00 97.44 99 ILE A C 1
ATOM 821 O O . ILE A 1 99 ? -3.502 2.448 0.027 1.00 97.44 99 ILE A O 1
ATOM 825 N N . ALA A 1 100 ? -2.298 1.339 1.573 1.00 95.12 100 ALA A N 1
ATOM 826 C CA . ALA A 1 100 ? -3.425 0.767 2.285 1.00 95.12 100 ALA A CA 1
ATOM 827 C C . ALA A 1 100 ? -3.322 0.992 3.794 1.00 95.12 100 ALA A C 1
ATOM 829 O O . ALA A 1 100 ? -2.231 1.039 4.359 1.00 95.12 100 ALA A O 1
ATOM 830 N N . ILE A 1 101 ? -4.482 1.096 4.431 1.00 91.88 101 ILE A N 1
ATOM 831 C CA . ILE A 1 101 ? -4.640 0.991 5.879 1.00 91.88 101 ILE A CA 1
ATOM 832 C C . ILE A 1 101 ? -5.635 -0.127 6.155 1.00 91.88 101 ILE A C 1
ATOM 834 O O . ILE A 1 101 ? -6.654 -0.255 5.465 1.00 91.88 101 ILE A O 1
ATOM 838 N N . ARG A 1 102 ? -5.314 -0.968 7.130 1.00 87.25 102 ARG A N 1
ATOM 839 C CA . ARG A 1 102 ? -6.221 -2.011 7.591 1.00 87.25 102 ARG A CA 1
ATOM 840 C C . ARG A 1 102 ? -7.377 -1.376 8.360 1.00 87.25 102 ARG A C 1
ATOM 842 O O . ARG A 1 102 ? -7.169 -0.436 9.120 1.00 87.25 102 ARG A O 1
ATOM 849 N N . ILE A 1 103 ? -8.576 -1.915 8.176 1.00 85.56 103 ILE A N 1
ATOM 850 C CA . ILE A 1 103 ? -9.769 -1.530 8.934 1.00 85.56 103 ILE A CA 1
ATOM 851 C C . ILE A 1 103 ? -10.478 -2.771 9.497 1.00 85.56 103 ILE A C 1
ATOM 853 O O . ILE A 1 103 ? -10.346 -3.859 8.920 1.00 85.56 103 ILE A O 1
ATOM 857 N N . PRO A 1 104 ? -11.223 -2.636 10.609 1.00 80.62 104 PRO A N 1
ATOM 858 C CA . PRO A 1 104 ? -12.140 -3.662 11.080 1.00 80.62 104 PRO A CA 1
ATOM 859 C C . PRO A 1 104 ? -13.114 -4.090 9.982 1.00 80.62 104 PRO A C 1
ATOM 861 O O . PRO A 1 104 ? -13.546 -3.276 9.167 1.00 80.62 104 PRO A O 1
ATOM 864 N N . GLU A 1 105 ? -13.501 -5.367 9.982 1.00 81.38 105 GLU A N 1
ATOM 865 C CA . GLU A 1 105 ? -14.495 -5.883 9.029 1.00 81.38 105 GLU A CA 1
ATOM 866 C C . GLU A 1 105 ? -15.884 -5.247 9.210 1.00 81.38 105 GLU A C 1
ATOM 868 O O . GLU A 1 105 ? -16.713 -5.340 8.308 1.00 81.38 105 GLU A O 1
ATOM 873 N N . THR A 1 106 ? -16.135 -4.602 10.352 1.00 80.62 106 THR A N 1
ATOM 874 C CA . THR A 1 106 ? -17.387 -3.896 10.642 1.00 80.62 106 THR A CA 1
ATOM 875 C C . THR A 1 106 ? -17.485 -2.531 9.959 1.00 80.62 106 THR A C 1
ATOM 877 O O . THR A 1 106 ? -18.593 -2.023 9.802 1.00 80.62 106 THR A O 1
ATOM 880 N N . ILE A 1 107 ? -16.364 -1.955 9.499 1.00 81.12 107 ILE A N 1
ATOM 881 C CA . ILE A 1 107 ? -16.364 -0.710 8.726 1.00 81.12 107 ILE A CA 1
ATOM 882 C C . ILE A 1 107 ? -16.642 -1.036 7.253 1.00 81.12 107 ILE A C 1
ATOM 884 O O . ILE A 1 107 ? -15.876 -1.728 6.579 1.00 81.12 107 ILE A O 1
ATOM 888 N N . THR A 1 108 ? -17.750 -0.503 6.749 1.00 82.88 108 THR A N 1
ATOM 889 C CA . THR A 1 108 ? -18.261 -0.699 5.387 1.00 82.88 108 THR A CA 1
ATOM 890 C C . THR A 1 108 ? -18.112 0.561 4.533 1.00 82.88 108 THR A C 1
ATOM 892 O O . THR A 1 108 ? -17.664 1.608 5.000 1.00 82.88 108 THR A O 1
ATOM 895 N N . LYS A 1 109 ? -18.476 0.477 3.248 1.00 82.56 109 LYS A N 1
ATOM 896 C CA . LYS A 1 109 ? -18.358 1.604 2.311 1.00 82.56 109 LYS A CA 1
ATOM 897 C C . LYS A 1 109 ? -19.266 2.772 2.699 1.00 82.56 109 LYS A C 1
ATOM 899 O O . LYS A 1 109 ? -18.926 3.915 2.443 1.00 82.56 109 LYS A O 1
ATOM 904 N N . GLU A 1 110 ? -20.411 2.487 3.301 1.00 81.25 110 GLU A N 1
ATOM 905 C CA . GLU A 1 110 ? -21.409 3.471 3.717 1.00 81.25 110 GLU A CA 1
ATOM 906 C C . GLU A 1 110 ? -20.908 4.362 4.867 1.00 81.25 110 GLU A C 1
ATOM 908 O O . GLU A 1 110 ? -21.449 5.440 5.102 1.00 81.25 110 GLU A O 1
ATOM 913 N N . GLN A 1 111 ? -19.872 3.905 5.569 1.00 73.50 111 GLN A N 1
ATOM 914 C CA . GLN A 1 111 ? -19.226 4.568 6.697 1.00 73.50 111 GLN A CA 1
ATOM 915 C C . GLN A 1 111 ? -17.969 5.368 6.302 1.00 73.50 111 GLN A C 1
ATOM 917 O O . GLN A 1 111 ? -17.318 5.935 7.183 1.00 73.50 111 GLN A O 1
ATOM 922 N N . ILE A 1 112 ? -17.611 5.383 5.010 1.00 75.25 112 ILE A N 1
ATOM 923 C CA . ILE A 1 112 ? -16.386 5.982 4.447 1.00 75.25 112 ILE A CA 1
ATOM 924 C C . ILE A 1 112 ? -16.720 7.190 3.571 1.00 75.25 112 ILE A C 1
ATOM 926 O O . ILE A 1 112 ? -17.636 7.085 2.724 1.00 75.25 112 ILE A O 1
#

InterPro domains:
  IPR011256 Regulatory factor, effector binding domain superfamily [G3DSA:3.20.80.10] (1-112)

Organism: Zunongwangia profunda (strain DSM 18752 / CCTCC AB 206139 / SM-A87) (NCBI:txid655815)

pLDDT: mean 86.56, std 11.14, range [48.94, 97.81]

Radius of gyration: 16.45 Å; chains: 1; bounding box: 38×33×42 Å

Foldseek 3Di:
DDCVCVVDDDPDDDDDDDDDFDKDKDKDAFDPPDPVNVVRLVVLLVVLVVLQVVCVPDPFHQPDSDWDKDKDADCVVVNDDDPVCNPPPDHRRRIMMMTIDIGPPPDDPVND